Protein AF-A0A3L9HNH4-F1 (afdb_monomer_lite)

Secondary structure (DSSP, 8-state):
---TTTTPPPEEEEEETTEEEEETTTGGGHHHHHHHHHHHHHHS--EEEEPTTSPEEEEEE---SS----

Organism: Escherichia coli (NCBI:txid562)

Foldseek 3Di:
DDPPCPPPDWDWDADDVVDIDTPCPCVVVVVVVVVVVVVQCVVPNWDFDQDPVRDTHPGTDDDDDDDDDD

pLDDT: mean 94.61, std 8.72, range [59.44, 98.88]

Structure (mmCIF, N/CA/C/O backbone):
data_AF-A0A3L9HNH4-F1
#
_entry.id   AF-A0A3L9HNH4-F1
#
loop_
_atom_site.group_PDB
_atom_site.id
_atom_site.type_symbol
_atom_site.label_atom_id
_atom_site.label_alt_id
_atom_site.label_comp_id
_atom_site.label_asym_id
_atom_site.label_entity_id
_atom_site.label_seq_id
_atom_site.pdbx_PDB_ins_code
_atom_site.Cartn_x
_atom_site.Cartn_y
_atom_site.Cartn_z
_atom_site.occupancy
_atom_site.B_iso_or_equiv
_atom_site.auth_seq_id
_atom_site.auth_comp_id
_atom_site.auth_asym_id
_atom_site.auth_atom_id
_atom_site.pdbx_PDB_model_num
ATOM 1 N N . MET A 1 1 ? 0.160 23.367 -11.489 1.00 59.44 1 MET A N 1
ATOM 2 C CA . MET A 1 1 ? 1.542 22.906 -11.244 1.00 59.44 1 MET A CA 1
ATOM 3 C C . MET A 1 1 ? 1.838 21.885 -12.329 1.00 59.44 1 MET A C 1
ATOM 5 O O . MET A 1 1 ? 1.046 20.965 -12.460 1.00 59.44 1 MET A O 1
ATOM 9 N N . LEU A 1 2 ? 2.847 22.109 -13.175 1.00 60.41 2 LEU A N 1
ATOM 10 C CA . LEU A 1 2 ? 3.230 21.138 -14.206 1.00 60.41 2 LEU A CA 1
ATOM 11 C C . LEU A 1 2 ? 3.921 19.955 -13.521 1.00 60.41 2 LEU A C 1
ATOM 13 O O . LEU A 1 2 ? 4.911 20.159 -12.820 1.00 60.41 2 LEU A O 1
ATOM 17 N N . ASP A 1 3 ? 3.389 18.748 -13.699 1.00 74.94 3 ASP A N 1
ATOM 18 C CA . ASP A 1 3 ? 4.107 17.525 -13.346 1.00 74.94 3 ASP A CA 1
ATOM 19 C C . ASP A 1 3 ? 5.183 17.300 -14.414 1.00 74.94 3 ASP A C 1
ATOM 21 O O . ASP A 1 3 ? 4.879 16.920 -15.543 1.00 74.94 3 ASP A O 1
ATOM 25 N N . LEU A 1 4 ? 6.441 17.568 -14.047 1.00 74.25 4 LEU A N 1
ATOM 26 C CA . LEU A 1 4 ? 7.630 17.423 -14.897 1.00 74.25 4 LEU A CA 1
ATOM 27 C C . LEU A 1 4 ? 7.746 16.030 -15.534 1.00 74.25 4 LEU A C 1
ATOM 29 O O . LEU A 1 4 ? 8.444 15.861 -16.529 1.00 74.25 4 LEU A O 1
ATOM 33 N N . PHE A 1 5 ? 7.080 15.035 -14.960 1.00 71.25 5 PHE A N 1
ATOM 34 C CA . PHE A 1 5 ? 7.187 13.654 -15.378 1.00 71.25 5 PHE A CA 1
ATOM 35 C C . PHE A 1 5 ? 5.887 13.106 -15.964 1.00 71.25 5 PHE A C 1
ATOM 37 O O . PHE A 1 5 ? 5.849 11.911 -16.223 1.00 71.25 5 PHE A O 1
ATOM 44 N N . ALA A 1 6 ? 4.843 13.919 -16.171 1.00 72.56 6 ALA A N 1
ATOM 45 C CA . ALA A 1 6 ? 3.522 13.456 -16.616 1.00 72.56 6 ALA A CA 1
ATOM 46 C C . ALA A 1 6 ? 3.582 12.480 -17.809 1.00 72.56 6 ALA A C 1
ATOM 48 O O . ALA A 1 6 ? 2.903 11.457 -17.778 1.00 72.56 6 ALA A O 1
ATOM 49 N N . ASP A 1 7 ? 4.472 12.743 -18.771 1.00 79.62 7 ASP A N 1
ATOM 50 C CA . ASP A 1 7 ? 4.626 11.973 -20.015 1.00 79.62 7 ASP A CA 1
ATOM 51 C C . ASP A 1 7 ? 5.708 10.875 -19.953 1.00 79.62 7 ASP A C 1
ATOM 53 O O . ASP A 1 7 ? 6.086 10.304 -20.974 1.00 79.62 7 ASP A O 1
ATOM 57 N N . ALA A 1 8 ? 6.278 10.590 -18.779 1.00 84.06 8 ALA A N 1
ATOM 58 C CA . ALA A 1 8 ? 7.293 9.549 -18.663 1.00 84.06 8 ALA A CA 1
ATOM 59 C C . ALA A 1 8 ? 6.657 8.153 -18.776 1.00 84.06 8 ALA A C 1
ATOM 61 O O . ALA A 1 8 ? 5.834 7.765 -17.940 1.00 84.06 8 ALA A O 1
ATOM 62 N N . GLU A 1 9 ? 7.098 7.389 -19.775 1.00 88.56 9 GLU A N 1
ATOM 63 C CA . GLU A 1 9 ? 6.722 5.986 -19.964 1.00 88.56 9 GLU A CA 1
ATOM 64 C C . GLU A 1 9 ? 7.159 5.112 -18.774 1.00 88.56 9 GLU A C 1
ATOM 66 O O . GLU A 1 9 ? 8.182 5.404 -18.148 1.00 88.56 9 GLU A O 1
ATOM 71 N N . PRO A 1 10 ? 6.435 4.025 -18.444 1.00 93.56 10 PRO A N 1
ATOM 72 C CA . PRO A 1 10 ? 6.840 3.095 -17.394 1.00 93.56 10 PRO A CA 1
ATOM 73 C C . PRO A 1 10 ? 8.212 2.457 -17.645 1.00 93.56 10 PRO A C 1
ATOM 75 O O . PRO A 1 10 ? 8.534 2.051 -18.761 1.00 93.56 10 PRO A O 1
ATOM 78 N N . TRP A 1 11 ? 9.007 2.289 -16.586 1.00 94.56 11 TRP A N 1
ATOM 79 C CA . TRP A 1 11 ? 10.312 1.621 -16.660 1.00 94.56 11 TRP A CA 1
ATOM 80 C C . TRP A 1 11 ? 10.619 0.815 -15.399 1.00 94.56 11 TRP A C 1
ATOM 82 O O . TRP A 1 11 ? 9.915 0.910 -14.393 1.00 94.56 11 TRP A O 1
ATOM 92 N N . GLN A 1 12 ? 11.667 -0.007 -15.456 1.00 97.06 12 GLN A N 1
ATOM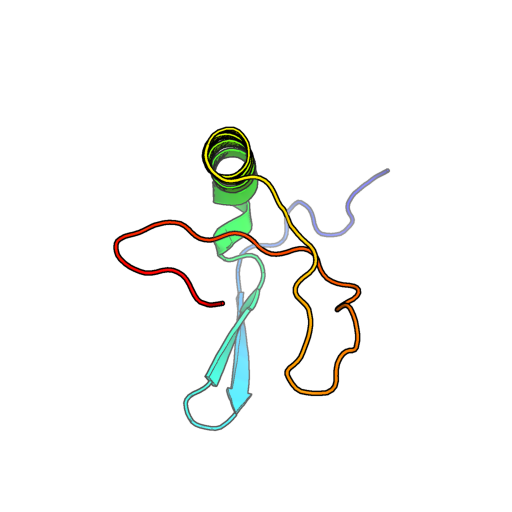 93 C CA . GLN A 1 12 ? 12.034 -0.922 -14.376 1.00 97.06 12 GLN A CA 1
ATOM 94 C C . GLN A 1 12 ? 13.466 -0.670 -13.902 1.00 97.06 12 GLN A C 1
ATOM 96 O O . GLN A 1 12 ? 14.345 -0.381 -14.712 1.00 97.06 12 GLN A O 1
ATOM 101 N N . GLU A 1 13 ? 13.707 -0.821 -12.601 1.00 97.06 13 GLU A N 1
ATOM 102 C CA . GLU A 1 13 ? 15.047 -0.792 -12.005 1.00 97.06 13 GLU A CA 1
ATOM 103 C C . GLU A 1 13 ? 15.214 -1.936 -10.984 1.00 97.06 13 GLU A C 1
ATOM 105 O O . GLU A 1 13 ? 14.292 -2.209 -10.206 1.00 97.06 13 GLU A O 1
ATOM 110 N N . PRO A 1 14 ? 16.359 -2.643 -10.974 1.00 98.00 14 PRO A N 1
ATOM 111 C CA . PRO A 1 14 ? 16.615 -3.680 -9.981 1.00 98.00 14 PRO A CA 1
ATOM 112 C C . PRO A 1 14 ? 16.795 -3.049 -8.596 1.00 98.00 14 PRO A C 1
ATOM 114 O O . PRO A 1 14 ? 17.526 -2.073 -8.446 1.00 98.00 14 PRO A O 1
ATOM 117 N N . LEU A 1 15 ? 16.159 -3.634 -7.580 1.00 98.19 15 LEU A N 1
ATOM 118 C CA . LEU A 1 15 ? 16.308 -3.204 -6.187 1.00 98.19 15 LEU A CA 1
ATOM 119 C C . LEU A 1 15 ? 17.229 -4.146 -5.406 1.00 98.19 15 LEU A C 1
ATOM 121 O O . LEU A 1 15 ? 18.123 -3.703 -4.691 1.00 98.19 15 LEU A O 1
ATOM 125 N N . ALA A 1 16 ? 17.003 -5.453 -5.546 1.00 98.38 16 ALA A N 1
ATOM 126 C CA . ALA A 1 16 ? 17.775 -6.514 -4.905 1.00 98.38 16 ALA A CA 1
ATOM 127 C C . ALA A 1 16 ? 17.572 -7.839 -5.661 1.00 98.38 16 ALA A C 1
ATOM 129 O O . ALA A 1 16 ? 16.780 -7.915 -6.603 1.00 98.38 16 ALA A O 1
ATOM 130 N N . ALA A 1 17 ? 18.252 -8.911 -5.245 1.00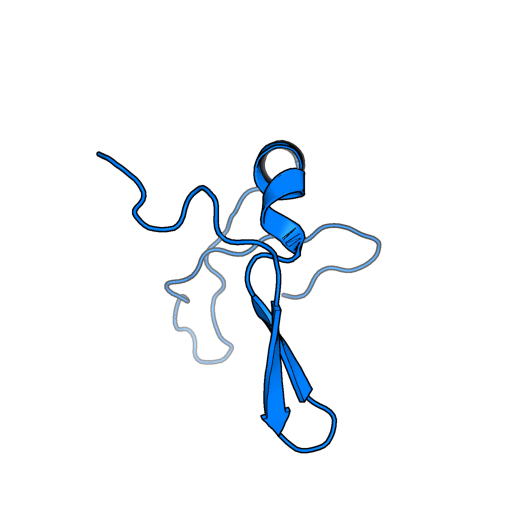 98.25 17 ALA A N 1
ATOM 131 C CA . ALA A 1 17 ? 17.996 -10.242 -5.791 1.00 98.25 17 ALA A CA 1
ATOM 132 C C . ALA A 1 17 ? 16.525 -10.638 -5.554 1.00 98.25 17 ALA A C 1
ATOM 134 O O . ALA A 1 17 ? 16.078 -10.727 -4.414 1.00 98.25 17 ALA A O 1
ATOM 135 N N . GLY A 1 18 ? 15.770 -10.840 -6.638 1.00 97.81 18 GLY A N 1
ATOM 136 C CA . GLY A 1 18 ? 14.336 -11.144 -6.583 1.00 97.81 18 GLY A CA 1
ATOM 137 C C . GLY A 1 18 ? 13.410 -9.937 -6.369 1.00 97.81 18 GLY A C 1
ATOM 138 O O . GLY A 1 18 ? 12.213 -10.145 -6.197 1.00 97.81 18 GLY A O 1
ATOM 139 N N . ALA A 1 19 ? 13.918 -8.697 -6.399 1.00 98.38 19 ALA A N 1
ATOM 140 C CA . ALA A 1 19 ? 13.118 -7.483 -6.213 1.00 98.38 19 ALA A CA 1
ATOM 141 C C . ALA A 1 19 ? 13.394 -6.419 -7.291 1.00 98.38 19 ALA A C 1
ATOM 143 O O . ALA A 1 19 ? 14.546 -6.098 -7.591 1.00 98.38 19 ALA A O 1
ATOM 144 N N . VAL A 1 20 ? 12.324 -5.833 -7.836 1.00 98.38 20 VAL A N 1
ATOM 145 C CA . VAL A 1 20 ? 12.355 -4.830 -8.914 1.00 98.38 20 VAL A CA 1
ATOM 146 C C . VAL A 1 20 ? 11.390 -3.695 -8.578 1.00 98.38 20 VAL A C 1
ATOM 148 O O . VAL A 1 20 ? 10.289 -3.941 -8.087 1.00 98.38 20 VAL A O 1
ATOM 151 N N . ILE A 1 21 ? 11.781 -2.457 -8.869 1.00 98.25 21 ILE A N 1
ATOM 152 C CA . ILE A 1 21 ? 10.885 -1.299 -8.831 1.00 98.25 21 ILE A CA 1
ATOM 153 C C . ILE A 1 21 ? 10.345 -1.075 -10.247 1.00 98.25 21 ILE A C 1
ATOM 155 O O . ILE A 1 21 ? 11.111 -0.861 -11.185 1.00 98.25 21 ILE A O 1
ATOM 159 N N . LEU A 1 22 ? 9.018 -1.105 -10.393 1.00 96.94 22 LEU A N 1
ATOM 160 C CA . LEU A 1 22 ? 8.304 -0.825 -11.643 1.00 96.94 22 LEU A CA 1
ATOM 161 C C . LEU A 1 22 ? 7.770 0.611 -11.604 1.00 96.94 22 LEU A C 1
ATOM 163 O O . LEU A 1 22 ? 6.654 0.881 -11.148 1.00 96.94 22 LEU A O 1
ATOM 167 N N . ARG A 1 23 ? 8.593 1.567 -12.026 1.00 95.12 23 ARG A N 1
ATOM 168 C CA . ARG A 1 23 ? 8.249 2.987 -11.959 1.00 95.12 23 ARG A CA 1
ATOM 169 C C . ARG A 1 23 ? 7.118 3.301 -12.934 1.00 95.12 23 ARG A C 1
ATOM 171 O O . ARG A 1 23 ? 7.127 2.860 -14.078 1.00 95.12 23 ARG A O 1
ATOM 178 N N . ARG A 1 24 ? 6.130 4.057 -12.441 1.00 93.50 24 ARG A N 1
ATOM 179 C CA . ARG A 1 24 ? 4.902 4.465 -13.157 1.00 93.50 24 ARG A CA 1
ATOM 180 C C . ARG A 1 24 ? 4.002 3.330 -13.652 1.00 93.50 24 ARG A C 1
ATOM 182 O O . ARG A 1 24 ? 3.025 3.595 -14.339 1.00 93.50 24 ARG A O 1
ATOM 189 N N . PHE A 1 25 ? 4.251 2.089 -13.245 1.00 95.62 25 PHE A N 1
ATOM 190 C CA . PHE A 1 25 ? 3.504 0.926 -13.728 1.00 95.62 25 PHE A CA 1
ATOM 191 C C . PHE A 1 25 ? 1.982 1.040 -13.542 1.00 95.62 25 PHE A C 1
ATOM 193 O O . PHE A 1 25 ? 1.218 0.728 -14.448 1.00 95.62 25 PHE A O 1
ATOM 200 N N . ALA A 1 26 ? 1.539 1.537 -12.386 1.00 95.94 26 ALA A N 1
ATOM 201 C CA . ALA A 1 26 ? 0.121 1.702 -12.075 1.00 95.94 26 ALA A CA 1
ATOM 202 C C . ALA A 1 26 ? -0.430 3.102 -12.412 1.00 95.94 26 ALA A C 1
ATOM 204 O O . ALA A 1 26 ? -1.553 3.408 -12.022 1.00 95.94 26 ALA A O 1
ATOM 205 N N . PHE A 1 27 ? 0.329 3.965 -13.104 1.00 93.50 27 PHE A N 1
ATOM 206 C CA . PHE A 1 27 ? -0.043 5.375 -13.297 1.00 93.50 27 PHE A CA 1
ATOM 207 C C . PHE A 1 27 ? -1.391 5.528 -14.014 1.00 93.50 27 PHE A C 1
ATOM 209 O O . PHE A 1 27 ? -2.284 6.193 -13.499 1.00 93.50 27 PHE A O 1
ATOM 216 N N . ASN A 1 28 ? -1.591 4.815 -15.126 1.00 92.94 28 ASN A N 1
ATOM 217 C CA . ASN A 1 28 ? -2.853 4.849 -15.879 1.00 92.94 28 ASN A CA 1
ATOM 218 C C . ASN A 1 28 ? -4.042 4.251 -15.103 1.00 92.94 28 ASN A C 1
ATOM 220 O O . ASN A 1 28 ? -5.189 4.568 -15.399 1.00 92.94 28 ASN A O 1
ATOM 224 N N . ALA A 1 29 ? -3.784 3.394 -14.111 1.00 96.56 29 ALA A N 1
ATOM 225 C CA . ALA A 1 29 ? -4.816 2.793 -13.266 1.00 96.56 29 ALA A CA 1
ATOM 226 C C . ALA A 1 29 ? -5.105 3.614 -11.996 1.00 96.56 29 ALA A C 1
ATOM 228 O O . ALA A 1 29 ? -6.079 3.331 -11.299 1.00 96.56 29 ALA A O 1
ATOM 229 N N . ALA A 1 30 ? -4.278 4.617 -11.677 1.00 96.69 30 ALA A N 1
ATOM 230 C CA . ALA A 1 30 ? -4.284 5.292 -10.382 1.00 96.69 30 ALA A CA 1
ATOM 231 C C . ALA A 1 30 ? -5.641 5.917 -10.038 1.00 96.69 30 ALA A C 1
ATOM 233 O O . ALA A 1 30 ? -6.101 5.787 -8.907 1.00 96.69 30 ALA A O 1
ATOM 234 N N . GLU A 1 31 ? -6.310 6.543 -11.008 1.00 97.81 31 GLU A N 1
ATOM 235 C CA . GLU A 1 31 ? -7.615 7.168 -10.780 1.00 97.81 31 GLU A CA 1
ATOM 236 C C . GLU A 1 31 ? -8.676 6.140 -10.358 1.00 97.81 31 GLU A C 1
ATOM 238 O O . GLU A 1 31 ? -9.424 6.371 -9.407 1.00 97.81 31 GLU A O 1
ATOM 243 N N . GLN A 1 32 ? -8.709 4.979 -11.019 1.00 98.56 32 GLN A N 1
ATOM 244 C CA . GLN A 1 32 ? -9.637 3.909 -10.662 1.00 98.56 32 GLN A CA 1
ATOM 245 C C . GLN A 1 32 ? -9.282 3.288 -9.310 1.00 98.56 32 GLN A C 1
ATOM 247 O O . GLN A 1 32 ? -10.164 3.107 -8.478 1.00 98.56 32 GLN A O 1
ATOM 252 N N . LEU A 1 33 ? -7.995 3.044 -9.052 1.00 98.75 33 LEU A N 1
ATOM 253 C CA . LEU A 1 33 ? -7.535 2.506 -7.770 1.00 98.75 33 LEU A CA 1
ATOM 254 C C . LEU A 1 33 ? -7.923 3.418 -6.599 1.00 98.75 33 LEU A C 1
ATOM 256 O O . LEU A 1 33 ? -8.355 2.932 -5.560 1.00 98.75 33 LEU A O 1
ATOM 260 N N . ILE A 1 34 ? -7.808 4.739 -6.763 1.00 98.75 34 ILE A N 1
ATOM 261 C CA . ILE A 1 34 ? -8.211 5.707 -5.734 1.00 98.75 34 ILE A CA 1
ATOM 262 C C . ILE A 1 34 ? -9.727 5.664 -5.500 1.00 98.75 34 ILE A C 1
ATOM 264 O O . ILE A 1 34 ? -10.157 5.724 -4.347 1.00 98.75 34 ILE A O 1
ATOM 268 N N . ARG A 1 35 ? -10.542 5.533 -6.558 1.00 98.81 35 ARG A N 1
ATOM 269 C CA . ARG A 1 35 ? -11.996 5.344 -6.413 1.00 98.81 35 ARG A CA 1
ATOM 270 C C . ARG A 1 35 ? -12.315 4.082 -5.616 1.00 98.81 35 ARG A C 1
ATOM 272 O O . ARG A 1 35 ? -13.009 4.172 -4.608 1.00 98.81 35 ARG A O 1
ATOM 279 N N . ASP A 1 36 ? -11.726 2.954 -5.993 1.00 98.81 36 ASP A N 1
ATOM 280 C CA . ASP A 1 36 ? -11.981 1.671 -5.334 1.00 98.81 36 ASP A CA 1
ATOM 281 C C . ASP A 1 36 ? -11.512 1.681 -3.863 1.00 98.81 36 ASP A C 1
ATOM 283 O O . ASP A 1 36 ? -12.167 1.110 -2.992 1.00 98.81 36 ASP A O 1
ATOM 287 N N . ILE A 1 37 ? -10.414 2.383 -3.544 1.00 98.81 37 ILE A N 1
ATOM 288 C CA . ILE A 1 37 ? -9.963 2.597 -2.156 1.00 98.81 37 ILE A CA 1
ATOM 289 C C . ILE A 1 37 ? -11.019 3.353 -1.341 1.00 98.81 37 ILE A C 1
ATOM 291 O O . ILE A 1 37 ? -11.280 2.982 -0.194 1.00 98.81 37 ILE A O 1
ATOM 295 N N . ASN A 1 38 ? -11.632 4.395 -1.907 1.00 98.81 38 ASN A N 1
ATOM 296 C CA . ASN A 1 38 ? -12.690 5.141 -1.222 1.00 98.81 38 ASN A CA 1
ATOM 297 C C . ASN A 1 38 ? -13.929 4.266 -0.994 1.00 98.81 38 ASN A C 1
ATOM 299 O O . ASN A 1 38 ? -14.509 4.304 0.093 1.00 98.81 38 ASN A O 1
ATOM 303 N N . ASP A 1 39 ? -14.288 3.428 -1.966 1.00 98.88 39 ASP A N 1
ATOM 304 C CA . ASP A 1 39 ? -15.408 2.493 -1.843 1.00 98.88 39 ASP A CA 1
ATOM 305 C C . ASP A 1 39 ? -15.154 1.449 -0.746 1.00 98.88 39 ASP A C 1
ATOM 307 O O . ASP A 1 39 ? -16.044 1.169 0.064 1.00 98.88 39 ASP A O 1
ATOM 311 N N . VAL A 1 40 ? -13.927 0.930 -0.641 1.00 98.81 40 VAL A N 1
ATOM 312 C CA . VAL A 1 40 ? -13.507 0.061 0.472 1.00 98.81 40 VAL A CA 1
ATOM 313 C C . VAL A 1 40 ? -13.596 0.806 1.805 1.00 98.81 40 VAL A C 1
ATOM 315 O O . VAL A 1 40 ? -14.178 0.291 2.762 1.00 98.81 40 VAL A O 1
ATOM 318 N N . ALA A 1 41 ? -13.059 2.025 1.878 1.00 98.75 41 ALA A N 1
ATOM 319 C CA . ALA A 1 41 ? -13.046 2.825 3.100 1.00 98.75 41 ALA A CA 1
ATOM 320 C C . ALA A 1 41 ? -14.453 3.247 3.558 1.00 98.75 41 ALA A C 1
ATOM 322 O O . ALA A 1 41 ? -14.671 3.442 4.752 1.00 98.75 41 ALA A O 1
ATOM 323 N N . SER A 1 42 ? -15.421 3.345 2.642 1.00 98.69 42 SER A N 1
ATOM 324 C CA . SER A 1 42 ? -16.824 3.604 2.988 1.00 98.69 42 SER A CA 1
ATOM 325 C C . SER A 1 42 ? -17.473 2.440 3.753 1.00 98.69 42 SER A C 1
ATOM 327 O O . SER A 1 42 ? -18.336 2.663 4.600 1.00 98.69 42 SER A O 1
ATOM 329 N N . GLN A 1 43 ? -17.028 1.205 3.494 1.00 98.69 43 GLN A N 1
ATOM 330 C CA . GLN A 1 43 ? -17.533 -0.014 4.134 1.00 98.69 43 GLN A CA 1
ATOM 331 C C . GLN A 1 43 ? -16.727 -0.383 5.384 1.00 98.69 43 GLN A C 1
ATOM 333 O O . GLN A 1 43 ? -17.289 -0.787 6.400 1.00 98.69 43 GLN A O 1
ATOM 338 N N . SER A 1 44 ? -15.404 -0.227 5.324 1.00 98.50 44 SER A N 1
ATOM 339 C CA . SER A 1 44 ? -14.486 -0.459 6.437 1.00 98.50 44 SER A CA 1
ATOM 340 C C . SER A 1 44 ? -13.577 0.766 6.594 1.00 98.50 44 SER A C 1
ATOM 342 O O . SER A 1 44 ? -12.543 0.846 5.924 1.00 98.50 44 SER A O 1
ATOM 344 N N . PRO A 1 45 ? -13.939 1.732 7.460 1.00 98.69 45 PRO A N 1
ATOM 345 C CA . PRO A 1 45 ? -13.213 2.991 7.587 1.00 98.69 45 PRO A CA 1
ATOM 346 C C . PRO A 1 45 ? -11.751 2.821 7.983 1.00 98.69 45 PRO A C 1
ATOM 348 O O . PRO A 1 45 ? -11.387 1.922 8.751 1.00 98.69 45 PRO A O 1
ATOM 351 N N . PHE A 1 46 ? -10.923 3.745 7.497 1.00 98.81 46 PHE A N 1
ATOM 352 C CA . PHE A 1 46 ? -9.549 3.895 7.956 1.00 98.81 46 PHE A CA 1
ATOM 353 C C . PHE A 1 46 ? -9.501 4.062 9.478 1.00 98.81 46 PHE A C 1
ATOM 355 O O . PHE A 1 46 ? -10.235 4.865 10.055 1.00 98.81 46 PHE A O 1
ATOM 362 N N . ARG A 1 47 ? -8.602 3.316 10.123 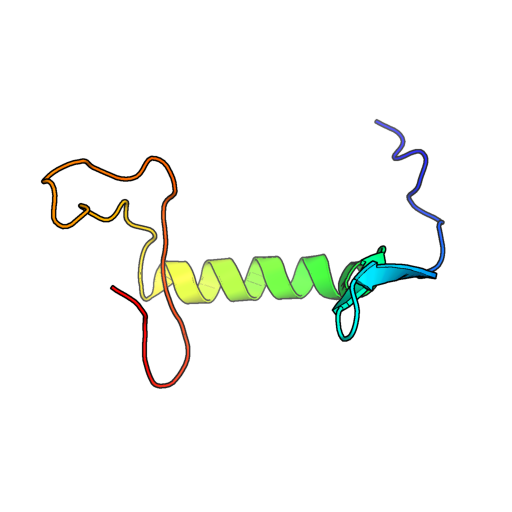1.00 98.62 47 ARG A N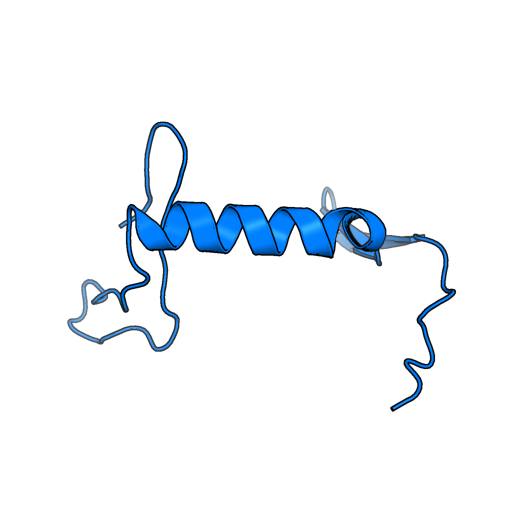 1
ATOM 363 C CA . ARG A 1 47 ? -8.345 3.393 11.564 1.00 98.62 47 ARG A CA 1
ATOM 364 C C . ARG A 1 47 ? -6.851 3.380 11.842 1.00 98.62 47 ARG A C 1
ATOM 366 O O . ARG A 1 47 ? -6.096 2.719 11.134 1.00 98.62 47 ARG A O 1
ATOM 373 N N . GLN A 1 48 ? -6.429 4.074 12.889 1.00 98.75 48 GLN A N 1
ATOM 374 C CA . GLN A 1 48 ? -5.080 3.936 13.429 1.00 98.75 48 GLN A CA 1
ATOM 375 C C . GLN A 1 48 ? -5.058 2.748 14.393 1.00 98.75 48 GLN A C 1
ATOM 377 O O . GLN A 1 48 ? -5.822 2.712 15.356 1.00 98.75 48 GLN A O 1
ATOM 382 N N . MET A 1 49 ? -4.223 1.752 14.101 1.00 98.25 49 MET A N 1
ATOM 383 C CA . MET A 1 49 ? -4.099 0.551 14.931 1.00 98.25 49 MET A CA 1
ATOM 384 C C . MET A 1 49 ? -3.255 0.827 16.177 1.00 98.25 49 MET A C 1
ATOM 386 O O . MET A 1 49 ? -2.384 1.698 16.169 1.00 98.25 49 MET A O 1
ATOM 390 N N . VAL A 1 50 ? -3.496 0.065 17.244 1.00 98.31 50 VAL A N 1
ATOM 391 C CA . VAL A 1 50 ? -2.670 0.085 18.456 1.00 98.31 50 VAL A CA 1
ATOM 392 C C . VAL A 1 50 ? -1.718 -1.100 18.399 1.00 98.31 50 VAL A C 1
ATOM 394 O O . VAL A 1 50 ? -2.141 -2.249 18.318 1.00 98.31 50 VAL A O 1
ATOM 397 N N . THR A 1 51 ? -0.422 -0.812 18.424 1.00 97.81 51 THR A N 1
ATOM 398 C CA . THR A 1 51 ? 0.625 -1.837 18.482 1.00 97.81 51 THR A CA 1
ATOM 399 C C . THR A 1 51 ? 0.502 -2.681 19.756 1.00 97.81 51 THR A C 1
ATOM 401 O O . THR A 1 51 ? -0.008 -2.190 20.765 1.00 97.81 51 THR A O 1
ATOM 404 N N . PRO A 1 52 ? 1.058 -3.906 19.791 1.00 97.81 52 PRO A N 1
ATOM 405 C CA . PRO A 1 52 ? 1.091 -4.710 2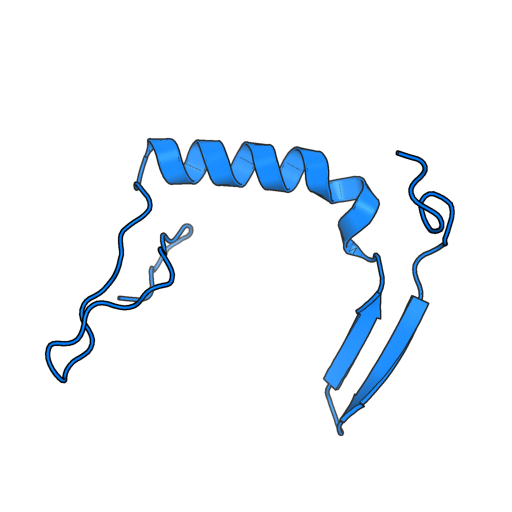1.017 1.00 97.81 52 PRO A CA 1
ATOM 406 C C . PRO A 1 52 ? 1.725 -3.996 22.224 1.00 97.81 52 PRO A C 1
ATOM 408 O O . PRO A 1 52 ? 1.381 -4.287 23.364 1.00 97.81 52 PRO A O 1
ATOM 411 N N . GLY A 1 53 ? 2.625 -3.033 21.982 1.00 97.81 53 GLY A N 1
ATOM 412 C CA . GLY A 1 53 ? 3.229 -2.187 23.016 1.00 97.81 53 GLY A CA 1
ATOM 413 C C . GLY A 1 53 ? 2.349 -1.031 23.513 1.00 97.81 53 GLY A C 1
ATOM 414 O O . GLY A 1 53 ? 2.817 -0.234 24.317 1.00 97.81 53 GLY A O 1
ATOM 415 N N . GLY A 1 54 ? 1.108 -0.901 23.034 1.00 98.12 54 GLY A N 1
ATOM 416 C CA . GLY A 1 54 ? 0.156 0.129 23.465 1.00 98.12 54 GLY A CA 1
ATOM 417 C C . GLY A 1 54 ? 0.267 1.472 22.734 1.00 98.12 54 GLY A C 1
ATOM 418 O O . GLY A 1 54 ? -0.466 2.400 23.063 1.00 98.12 54 GLY A O 1
ATOM 419 N N . TYR A 1 55 ? 1.143 1.596 21.733 1.00 98.31 55 TYR A N 1
ATOM 420 C CA . TYR A 1 55 ? 1.277 2.823 20.943 1.00 98.31 55 TYR A CA 1
ATOM 421 C C . TYR A 1 55 ? 0.336 2.823 19.742 1.00 98.31 55 TYR A C 1
ATOM 423 O O . TYR A 1 55 ? 0.319 1.860 18.972 1.00 98.31 55 TYR A O 1
ATOM 431 N N . THR A 1 56 ? -0.382 3.926 19.544 1.00 98.50 56 THR A N 1
ATOM 432 C CA . THR A 1 56 ? -1.168 4.179 18.332 1.00 98.50 56 THR A CA 1
ATOM 433 C C . THR A 1 56 ? -0.245 4.458 17.149 1.00 98.50 56 THR A C 1
ATOM 435 O O . THR A 1 56 ? 0.605 5.348 17.206 1.00 98.50 56 THR A O 1
ATOM 438 N N . MET A 1 57 ? -0.415 3.708 16.063 1.00 98.12 57 MET A N 1
ATOM 439 C CA . MET A 1 57 ? 0.305 3.927 14.812 1.00 98.12 57 MET A CA 1
ATOM 440 C C . MET A 1 57 ? -0.142 5.236 14.158 1.00 98.12 57 MET A C 1
ATOM 442 O O . MET A 1 57 ? -1.330 5.543 14.104 1.00 98.12 57 MET A O 1
ATOM 446 N N . SER A 1 58 ? 0.805 6.000 13.612 1.00 98.12 58 SER A N 1
ATOM 447 C CA . SER A 1 58 ? 0.496 7.240 12.888 1.00 98.12 58 SER A CA 1
ATOM 448 C C . SER A 1 58 ? -0.235 6.981 11.567 1.00 98.12 58 SER A C 1
ATOM 450 O O . SER A 1 58 ? -1.086 7.774 11.163 1.00 98.12 58 SER A O 1
ATOM 452 N N . VAL A 1 59 ? 0.067 5.858 10.913 1.00 98.06 59 VAL A N 1
ATOM 453 C CA . VAL A 1 59 ? -0.573 5.420 9.669 1.00 98.06 59 VAL A CA 1
ATOM 454 C C . VAL A 1 59 ? -1.965 4.865 9.964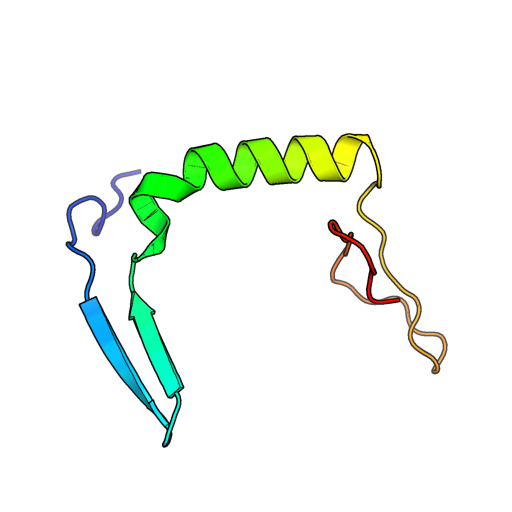 1.00 98.06 59 VAL A C 1
ATOM 456 O O . VAL A 1 59 ? -2.128 4.014 10.839 1.00 98.06 59 VAL A O 1
ATOM 459 N N . ALA A 1 60 ? -2.964 5.313 9.203 1.00 98.50 60 ALA A N 1
ATOM 460 C CA . ALA A 1 60 ? -4.290 4.712 9.213 1.00 98.50 60 ALA A CA 1
ATOM 461 C C . ALA A 1 60 ? -4.375 3.585 8.174 1.00 98.50 60 ALA A C 1
ATOM 463 O O . ALA A 1 60 ? -3.887 3.722 7.053 1.00 98.50 60 ALA A O 1
ATOM 464 N N . MET A 1 61 ? -5.000 2.472 8.545 1.00 98.56 61 MET A N 1
ATOM 465 C CA . MET A 1 61 ? -5.073 1.256 7.738 1.00 98.56 61 MET A CA 1
ATOM 466 C C . MET A 1 61 ? -6.522 0.780 7.622 1.00 98.56 61 MET A C 1
ATOM 468 O O . MET A 1 61 ? -7.340 1.010 8.512 1.00 98.56 61 MET A O 1
ATOM 472 N N . THR A 1 62 ? -6.835 0.108 6.520 1.00 98.75 62 THR A N 1
ATOM 473 C CA . THR A 1 62 ? -8.043 -0.704 6.323 1.00 98.75 62 THR A CA 1
ATOM 474 C C . THR A 1 62 ? -7.691 -1.870 5.392 1.00 98.75 62 THR A C 1
ATOM 476 O O . THR A 1 62 ? -6.572 -1.922 4.883 1.00 98.75 62 THR A O 1
ATOM 479 N N . ASN A 1 63 ? -8.599 -2.825 5.194 1.00 98.69 63 ASN A N 1
ATOM 480 C CA . ASN A 1 63 ? -8.352 -4.028 4.397 1.00 98.69 63 ASN A CA 1
ATOM 481 C C . ASN A 1 63 ? -9.539 -4.333 3.469 1.00 98.69 63 ASN A C 1
ATOM 483 O O . ASN A 1 63 ? -10.672 -3.955 3.760 1.00 98.69 63 ASN A O 1
ATOM 487 N N . CYS A 1 64 ? -9.280 -5.079 2.396 1.00 98.44 64 CYS A N 1
ATOM 488 C CA . CYS A 1 64 ? -10.280 -5.681 1.513 1.00 98.44 64 CYS A CA 1
ATOM 489 C C . CYS A 1 64 ? -9.853 -7.112 1.126 1.00 98.44 64 CYS A C 1
ATOM 491 O O . CYS A 1 64 ? -8.709 -7.504 1.348 1.00 98.44 64 CYS A O 1
ATOM 493 N N . GLY A 1 65 ? -10.769 -7.904 0.561 1.00 98.25 65 GLY A N 1
ATOM 494 C CA . GLY A 1 65 ? -10.544 -9.328 0.277 1.00 98.25 65 GLY A CA 1
ATOM 495 C C . GLY A 1 65 ? -11.030 -10.247 1.405 1.00 98.25 65 GLY A C 1
ATOM 496 O O . GLY A 1 65 ? -11.833 -9.846 2.241 1.00 98.25 65 GLY A O 1
ATOM 497 N N . HIS A 1 66 ? -10.584 -11.508 1.404 1.00 98.31 66 HIS A N 1
ATOM 498 C CA . HIS A 1 66 ? -11.101 -12.529 2.330 1.00 98.31 66 HIS A CA 1
ATOM 499 C C . HIS A 1 66 ? -10.619 -12.355 3.779 1.00 98.31 66 HIS A C 1
ATOM 501 O O . HIS A 1 66 ? -11.331 -12.712 4.713 1.00 98.31 66 HIS A O 1
ATOM 507 N N . LEU A 1 67 ? -9.412 -11.818 3.967 1.00 98.38 67 LEU A N 1
ATOM 508 C CA . LEU A 1 67 ? -8.782 -11.618 5.270 1.00 98.38 67 LEU A CA 1
ATOM 509 C C . LEU A 1 67 ? -8.179 -10.215 5.328 1.00 98.38 67 LEU A C 1
ATOM 511 O O . LEU A 1 67 ? -7.679 -9.716 4.322 1.00 98.38 67 LEU A O 1
ATOM 515 N N . GLY A 1 68 ? -8.197 -9.606 6.513 1.00 98.00 68 GLY A N 1
ATOM 516 C CA . GLY A 1 68 ? -7.551 -8.324 6.780 1.00 98.00 68 GLY A CA 1
ATOM 517 C C . GLY A 1 68 ? -6.509 -8.443 7.885 1.00 98.00 68 GLY A C 1
ATOM 518 O O . GLY A 1 68 ? -6.746 -9.119 8.884 1.00 98.00 68 GLY A O 1
ATOM 519 N N . TRP A 1 69 ? -5.366 -7.784 7.710 1.00 97.19 69 TRP A N 1
ATOM 520 C CA . TRP A 1 69 ? -4.342 -7.689 8.749 1.00 97.19 69 TRP A CA 1
ATOM 521 C C . TRP A 1 69 ? -4.798 -6.735 9.864 1.00 97.19 69 TRP A C 1
ATOM 523 O O . TRP A 1 69 ? -5.412 -5.703 9.565 1.00 97.19 69 TRP A O 1
ATOM 533 N N . THR A 1 70 ? -4.533 -7.082 11.128 1.00 94.31 70 THR A N 1
ATOM 534 C CA . THR A 1 70 ? -4.915 -6.297 12.313 1.00 94.31 70 THR A CA 1
ATOM 535 C C . THR A 1 70 ? -3.976 -6.505 13.489 1.00 94.31 70 THR A C 1
ATOM 537 O O . THR A 1 70 ? -3.261 -7.531 13.505 1.00 94.31 70 THR A O 1
#

Sequence (70 aa):
MLDLFADAEPWQEPLAAGAVILRRFAFNAAEQLIRDINDVASQSPFRQMVTPGGYTMSVAMTNCGHLGWT

Radius of gyration: 16.82 Å; chains: 1; bounding box: 36×35×44 Å

InterPro domains:
  IPR037151 Alpha-ketoglutarate-dependent dioxygenase AlkB-like superfamily [G3DSA:2.60.120.590] (11-70)